Protein AF-A0AAW7BH70-F1 (afdb_monomer_lite)

Secondary structure (DSSP, 8-state):
---HHHHHHHHHHH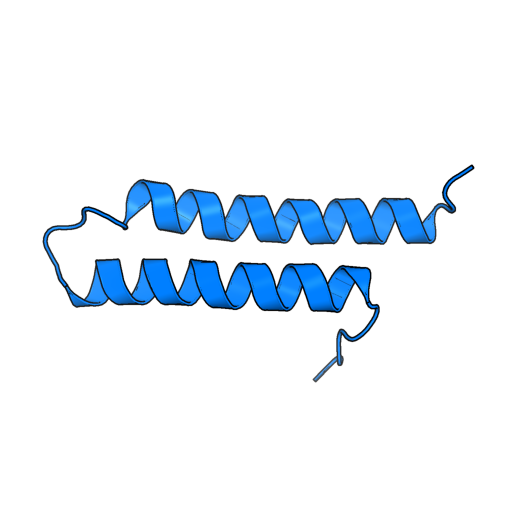HHHHHHHHHHHHHTT-SSHHHHHHHHHHHHHHHHHHHHHHTT-----

Structure (mmCIF, N/CA/C/O backbone):
data_AF-A0AAW7BH70-F1
#
_entry.id   AF-A0AAW7BH70-F1
#
loop_
_atom_site.group_PDB
_atom_site.id
_atom_site.type_symbol
_atom_site.label_atom_id
_atom_site.label_alt_id
_atom_site.label_comp_id
_atom_site.label_asym_id
_atom_site.label_entity_id
_atom_site.label_seq_id
_atom_site.pdbx_PDB_ins_code
_atom_site.Cartn_x
_atom_site.Cartn_y
_atom_site.Cartn_z
_atom_site.occupancy
_atom_site.B_iso_or_equiv
_atom_site.auth_seq_id
_atom_site.auth_comp_id
_atom_site.auth_asym_id
_atom_site.auth_atom_id
_atom_site.pdbx_PDB_model_num
ATOM 1 N N . MET A 1 1 ? -15.910 16.305 16.589 1.00 66.38 1 MET A N 1
ATOM 2 C CA . MET A 1 1 ? -14.544 15.916 17.003 1.00 66.38 1 MET A CA 1
ATOM 3 C C . MET A 1 1 ? -14.343 14.475 16.582 1.00 66.38 1 MET A C 1
ATOM 5 O O . MET A 1 1 ? -15.223 13.682 16.891 1.00 66.38 1 MET A O 1
ATOM 9 N N . ARG A 1 2 ? -13.266 14.157 15.850 1.00 73.00 2 ARG A N 1
ATOM 10 C CA . ARG A 1 2 ? -12.877 12.755 15.630 1.00 73.00 2 ARG A CA 1
ATOM 11 C C . ARG A 1 2 ? -12.490 12.142 16.976 1.00 73.00 2 ARG A C 1
ATOM 13 O O . ARG A 1 2 ? -11.972 12.841 17.845 1.00 73.00 2 ARG A O 1
ATOM 20 N N . SER A 1 3 ? -12.824 10.874 17.173 1.00 90.50 3 SER A N 1
ATOM 21 C CA . SER A 1 3 ? -12.407 10.123 18.358 1.00 90.50 3 SER A CA 1
ATOM 22 C C . SER A 1 3 ? -10.928 9.738 18.262 1.00 90.50 3 SER A C 1
ATOM 24 O O . SER A 1 3 ? -10.405 9.546 17.166 1.00 90.50 3 SER A O 1
ATOM 26 N N . ALA A 1 4 ? -10.267 9.528 19.405 1.00 89.38 4 ALA A N 1
ATOM 27 C CA . ALA A 1 4 ? -8.877 9.058 19.439 1.00 89.38 4 ALA A CA 1
ATOM 28 C C . ALA A 1 4 ? -8.673 7.749 18.644 1.00 89.38 4 ALA A C 1
ATOM 30 O O . ALA A 1 4 ? -7.633 7.537 18.024 1.00 89.38 4 ALA A O 1
ATOM 31 N N . THR A 1 5 ? -9.688 6.880 18.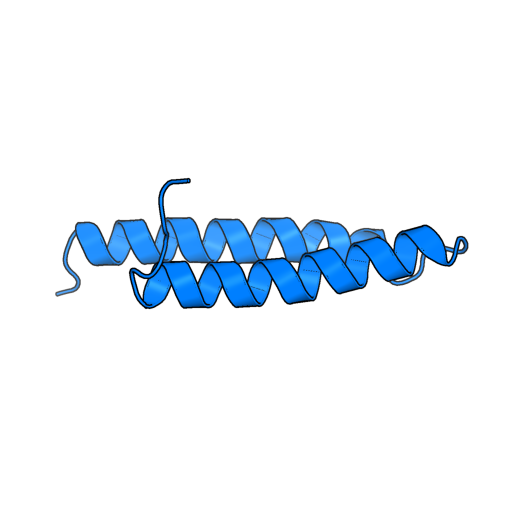617 1.00 88.94 5 THR A N 1
ATOM 32 C CA . THR A 1 5 ? -9.688 5.651 17.813 1.00 88.94 5 THR A CA 1
ATOM 33 C C . THR A 1 5 ? -9.722 5.942 16.314 1.00 88.94 5 THR A C 1
ATOM 35 O O . THR A 1 5 ? -9.010 5.298 15.550 1.00 88.94 5 THR A O 1
ATOM 38 N N . GLU A 1 6 ? -10.525 6.910 15.873 1.00 87.81 6 GLU A N 1
ATOM 39 C CA . GLU A 1 6 ? -10.563 7.317 14.464 1.00 87.81 6 GLU A CA 1
ATOM 40 C C . GLU A 1 6 ? -9.247 7.951 14.023 1.00 87.81 6 GLU A C 1
ATOM 42 O O . GLU A 1 6 ? -8.805 7.689 12.905 1.00 87.81 6 GLU A O 1
ATOM 47 N N . ASP A 1 7 ? -8.599 8.728 14.891 1.00 91.50 7 ASP A N 1
ATOM 48 C CA . ASP A 1 7 ? -7.290 9.319 14.605 1.00 91.50 7 ASP A CA 1
ATOM 49 C C . ASP A 1 7 ? -6.205 8.240 14.462 1.00 91.50 7 ASP A C 1
ATOM 51 O O . ASP A 1 7 ? -5.406 8.281 13.523 1.00 91.50 7 ASP A O 1
ATOM 55 N N . LEU A 1 8 ? -6.223 7.216 15.325 1.00 89.75 8 LEU A N 1
ATOM 56 C CA . LEU A 1 8 ? -5.322 6.065 15.225 1.00 89.75 8 LEU A CA 1
ATOM 57 C C . LEU A 1 8 ? -5.530 5.293 13.911 1.00 89.75 8 LEU A C 1
ATOM 59 O O . LEU A 1 8 ? -4.562 4.981 13.218 1.00 89.75 8 LEU A O 1
ATOM 63 N N . LEU A 1 9 ? -6.783 5.007 13.542 1.00 89.94 9 LEU A N 1
ATOM 64 C CA . LEU A 1 9 ? -7.097 4.302 12.294 1.00 89.94 9 LEU A CA 1
ATOM 65 C C . LEU A 1 9 ? -6.633 5.093 11.068 1.00 89.94 9 LEU A C 1
ATOM 67 O O . LEU A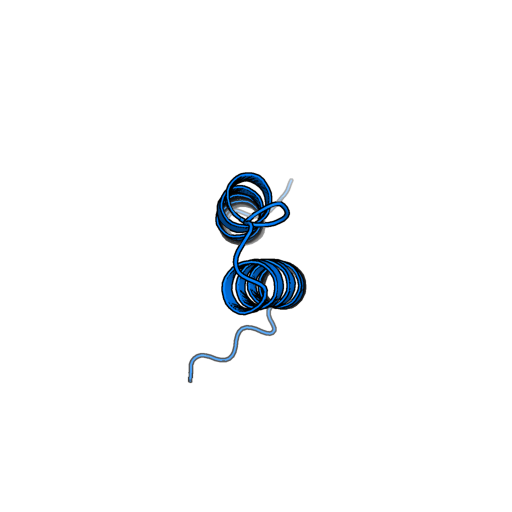 1 9 ? -6.039 4.511 10.162 1.00 89.94 9 LEU A O 1
ATOM 71 N N . HIS A 1 10 ? -6.830 6.415 11.057 1.00 89.44 10 HIS A N 1
ATOM 72 C CA . HIS A 1 10 ? -6.322 7.270 9.982 1.00 89.44 10 HIS A CA 1
ATOM 73 C C . HIS A 1 10 ? -4.793 7.254 9.909 1.00 89.44 10 HIS A C 1
ATOM 75 O O . HIS A 1 10 ? -4.245 7.158 8.813 1.00 89.44 10 HIS A O 1
ATOM 81 N N . MET A 1 11 ? -4.098 7.304 11.048 1.00 92.56 11 MET A N 1
ATOM 82 C CA . MET A 1 11 ? -2.635 7.241 11.085 1.00 92.56 11 MET A CA 1
ATOM 83 C C . MET A 1 11 ? -2.111 5.918 10.510 1.00 92.56 11 MET A C 1
ATOM 85 O O . MET A 1 11 ? -1.203 5.917 9.676 1.00 92.56 11 MET A O 1
ATOM 89 N N . VAL A 1 12 ? -2.712 4.791 10.904 1.00 90.50 12 VAL A N 1
ATOM 90 C CA . VAL A 1 12 ? -2.355 3.460 10.386 1.00 90.50 12 VAL A CA 1
ATOM 91 C C . VAL A 1 12 ? -2.635 3.369 8.884 1.00 90.50 12 VAL A C 1
ATOM 93 O O . VAL A 1 12 ? -1.762 2.951 8.121 1.00 90.50 12 VAL A O 1
ATOM 96 N N . ALA A 1 13 ? -3.812 3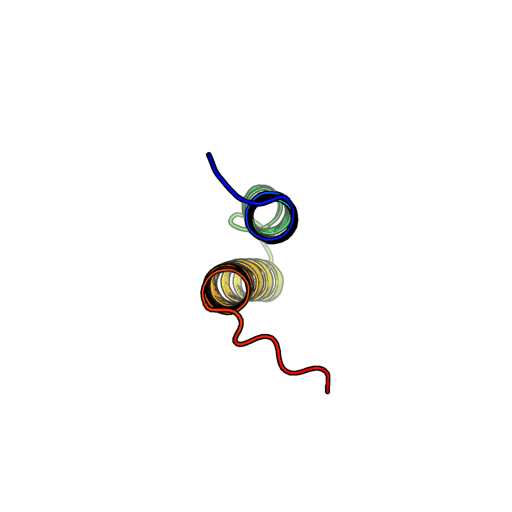.816 8.444 1.00 90.00 13 ALA A N 1
ATOM 97 C CA . ALA A 1 13 ? -4.205 3.819 7.039 1.00 90.00 13 ALA A CA 1
ATOM 98 C C . ALA A 1 13 ? -3.242 4.670 6.182 1.00 90.00 13 ALA A C 1
ATOM 100 O O . ALA A 1 13 ? -2.760 4.218 5.141 1.00 90.00 13 ALA A O 1
ATOM 101 N N . GLN A 1 14 ? -2.864 5.864 6.650 1.00 90.94 14 GLN A N 1
ATOM 102 C CA . GLN A 1 14 ? -1.862 6.708 5.988 1.00 90.94 14 GLN A CA 1
ATOM 103 C C . GLN A 1 14 ? -0.476 6.053 5.941 1.00 90.94 14 GLN A C 1
ATOM 105 O O . GLN A 1 14 ? 0.217 6.148 4.925 1.00 90.94 14 GLN A O 1
ATOM 110 N N . GLY A 1 15 ? -0.074 5.355 7.006 1.00 90.25 15 GLY A N 1
ATOM 111 C CA . GLY A 1 15 ? 1.164 4.577 7.036 1.00 90.25 15 GLY A CA 1
ATOM 112 C C . GLY A 1 15 ? 1.198 3.491 5.956 1.00 90.25 15 GLY A C 1
ATOM 113 O O . GLY A 1 15 ? 2.200 3.356 5.249 1.00 90.25 15 GLY A O 1
ATOM 114 N N . MET A 1 16 ? 0.083 2.776 5.765 1.00 88.56 16 MET A N 1
ATOM 115 C CA . MET A 1 16 ? -0.063 1.784 4.695 1.00 88.56 16 MET A CA 1
ATOM 116 C C . MET A 1 16 ? 0.053 2.424 3.311 1.00 88.56 16 MET A C 1
ATOM 118 O O . MET A 1 16 ? 0.800 1.909 2.475 1.00 88.56 16 MET A O 1
ATOM 122 N N . LEU A 1 17 ? -0.612 3.568 3.086 1.00 89.81 17 LEU A N 1
ATOM 123 C CA . LEU A 1 17 ? -0.502 4.307 1.824 1.00 89.81 17 LEU A CA 1
ATOM 124 C C . LEU A 1 17 ? 0.940 4.706 1.516 1.00 89.81 17 LEU A C 1
ATOM 126 O O . LEU A 1 17 ? 1.439 4.468 0.416 1.00 89.81 17 LEU A O 1
ATOM 130 N N . ARG A 1 18 ? 1.628 5.273 2.508 1.00 91.31 18 ARG A N 1
ATOM 131 C CA . ARG A 1 18 ? 3.018 5.707 2.368 1.00 91.31 18 ARG A CA 1
ATOM 132 C C . ARG A 1 18 ? 3.947 4.538 2.045 1.00 91.31 18 ARG A C 1
ATOM 134 O O . ARG A 1 18 ? 4.819 4.677 1.192 1.00 91.31 18 ARG A O 1
ATOM 141 N N . SER A 1 19 ? 3.761 3.398 2.710 1.00 88.25 19 SER A N 1
ATOM 142 C CA . SER A 1 19 ? 4.602 2.215 2.518 1.00 88.25 19 SE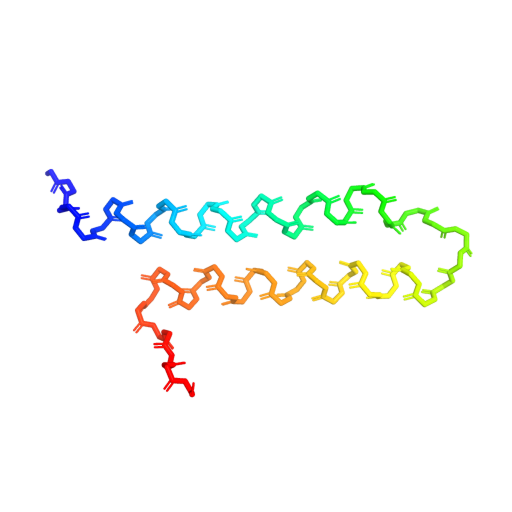R A CA 1
ATOM 143 C C . SER A 1 19 ? 4.508 1.672 1.091 1.00 88.25 19 SER A C 1
ATOM 145 O O . SER A 1 19 ? 5.536 1.569 0.418 1.00 88.25 19 SER A O 1
ATOM 147 N N . TRP A 1 20 ? 3.296 1.401 0.586 1.00 89.06 20 TRP A N 1
ATOM 148 C CA . TRP A 1 20 ? 3.164 0.875 -0.775 1.00 89.06 20 TRP A CA 1
ATOM 149 C C . TRP A 1 20 ? 3.567 1.909 -1.831 1.00 89.06 20 TRP A C 1
ATOM 151 O O . TRP A 1 20 ? 4.151 1.530 -2.849 1.00 89.06 20 TRP A O 1
ATOM 161 N N . TYR A 1 21 ? 3.294 3.202 -1.599 1.00 90.62 21 TYR A N 1
ATOM 162 C CA . TYR A 1 21 ? 3.631 4.268 -2.545 1.00 90.62 21 TYR A CA 1
ATOM 163 C C . TYR A 1 21 ? 5.141 4.356 -2.771 1.00 90.62 21 TYR A C 1
ATOM 165 O O . TYR A 1 21 ? 5.574 4.390 -3.919 1.00 90.62 21 TYR A O 1
ATOM 173 N N . ILE A 1 22 ? 5.946 4.293 -1.703 1.00 92.19 22 ILE A N 1
ATOM 174 C CA . ILE A 1 22 ? 7.414 4.293 -1.802 1.00 92.19 22 ILE A CA 1
ATOM 175 C C . ILE A 1 22 ? 7.911 3.098 -2.627 1.00 92.19 22 ILE A C 1
ATOM 177 O O . ILE A 1 22 ? 8.793 3.248 -3.473 1.00 92.19 22 ILE A O 1
ATOM 181 N N . THR A 1 23 ? 7.351 1.904 -2.408 1.00 90.06 23 THR A N 1
ATOM 182 C CA . THR A 1 23 ? 7.700 0.717 -3.203 1.00 90.06 23 THR A CA 1
ATOM 183 C C . THR A 1 23 ? 7.345 0.910 -4.674 1.00 90.06 23 THR A C 1
ATOM 185 O O . THR A 1 23 ? 8.155 0.608 -5.548 1.00 90.06 23 THR A O 1
ATOM 188 N N . TRP A 1 24 ? 6.153 1.432 -4.964 1.00 91.00 24 TRP A N 1
ATOM 189 C CA . TRP A 1 24 ? 5.723 1.682 -6.335 1.00 91.00 24 TRP A CA 1
ATOM 190 C C . TRP A 1 24 ? 6.600 2.730 -7.029 1.00 91.00 24 TRP A C 1
ATOM 192 O O . TRP A 1 24 ? 7.112 2.468 -8.116 1.00 91.00 24 TRP A O 1
ATOM 202 N N . GLU A 1 25 ? 6.848 3.871 -6.388 1.00 93.06 25 GLU A N 1
ATOM 203 C CA . GLU A 1 25 ? 7.677 4.955 -6.923 1.00 93.06 25 GLU A CA 1
ATOM 204 C C . GLU A 1 25 ? 9.069 4.449 -7.321 1.00 93.06 25 GLU A C 1
ATOM 206 O O . GLU A 1 25 ? 9.530 4.715 -8.429 1.00 93.06 25 GLU A O 1
ATOM 211 N N . ARG A 1 26 ? 9.693 3.620 -6.475 1.00 93.81 26 ARG A N 1
ATOM 212 C CA . ARG A 1 26 ? 11.030 3.060 -6.728 1.00 93.81 26 ARG A CA 1
ATOM 213 C C . ARG A 1 26 ? 11.068 2.001 -7.827 1.00 93.81 26 ARG A C 1
ATOM 215 O O . ARG A 1 26 ? 12.081 1.877 -8.506 1.00 93.81 26 ARG A O 1
ATOM 222 N N . CYS A 1 27 ? 10.005 1.214 -7.984 1.00 95.19 27 CYS A N 1
ATOM 223 C CA . CYS A 1 27 ? 10.067 -0.046 -8.730 1.00 95.19 27 CYS A CA 1
ATOM 224 C C . CYS A 1 27 ? 9.161 -0.108 -9.970 1.00 95.19 27 CYS A C 1
ATOM 226 O O . CYS A 1 27 ? 9.280 -1.046 -10.757 1.00 95.19 27 CYS A O 1
ATOM 228 N N . HIS A 1 28 ? 8.257 0.854 -10.183 1.00 93.31 28 HIS A N 1
ATOM 229 C CA . HIS A 1 28 ? 7.296 0.804 -11.295 1.00 93.31 28 HIS A CA 1
ATOM 230 C C . HIS A 1 28 ? 7.956 0.829 -12.683 1.00 93.31 28 HIS A C 1
ATOM 232 O O . HIS A 1 28 ? 7.436 0.204 -13.605 1.00 93.31 28 HIS A O 1
ATOM 238 N N . ASN A 1 29 ? 9.110 1.490 -12.814 1.00 94.12 29 ASN A N 1
ATOM 239 C CA . ASN A 1 29 ? 9.890 1.581 -14.053 1.00 94.12 29 ASN A CA 1
ATOM 240 C C . ASN A 1 29 ? 11.150 0.703 -14.037 1.00 94.12 29 ASN A C 1
ATOM 242 O O . ASN A 1 29 ? 12.058 0.902 -14.845 1.00 94.12 29 ASN A O 1
ATOM 246 N N . ASP A 1 30 ? 11.224 -0.272 -13.130 1.00 96.69 30 ASP A N 1
ATOM 247 C CA . ASP A 1 30 ? 12.349 -1.202 -13.092 1.00 96.69 30 ASP A CA 1
ATOM 248 C C . ASP A 1 30 ? 12.462 -1.974 -14.417 1.00 96.69 30 ASP A C 1
ATOM 250 O O . ASP A 1 30 ? 11.455 -2.331 -15.036 1.00 96.69 30 ASP A O 1
ATOM 254 N N . ARG A 1 31 ? 13.685 -2.257 -14.873 1.00 96.62 31 ARG A N 1
ATOM 255 C CA . ARG A 1 31 ? 13.920 -3.000 -16.122 1.00 96.62 31 ARG A CA 1
ATOM 256 C C . ARG A 1 31 ? 13.424 -4.446 -16.023 1.00 96.62 31 ARG A C 1
ATOM 258 O O . ARG A 1 31 ? 12.966 -5.004 -17.021 1.00 96.62 31 ARG A O 1
ATOM 265 N N . HIS A 1 32 ? 13.439 -5.030 -14.828 1.00 96.81 32 HIS A N 1
ATOM 266 C CA . HIS A 1 32 ? 13.062 -6.409 -14.558 1.00 96.81 32 HIS A CA 1
ATOM 267 C C . HIS A 1 32 ? 11.531 -6.559 -14.384 1.00 96.81 32 HIS A C 1
ATOM 269 O O . HIS A 1 32 ? 10.955 -6.042 -13.421 1.00 96.81 32 HIS A O 1
ATOM 275 N N . PRO A 1 33 ? 10.824 -7.291 -15.272 1.00 96.31 33 PRO A N 1
ATOM 276 C CA . PRO A 1 33 ? 9.359 -7.378 -15.229 1.00 96.31 33 PRO A CA 1
ATOM 277 C C . PRO A 1 33 ? 8.767 -7.910 -13.909 1.00 96.31 33 PRO A C 1
ATOM 279 O O . PRO A 1 33 ? 7.773 -7.345 -13.444 1.00 96.31 33 PRO A O 1
ATOM 282 N N . PRO A 1 34 ? 9.359 -8.926 -13.248 1.00 96.81 34 PRO A N 1
ATOM 283 C CA . PRO A 1 34 ? 8.918 -9.355 -11.920 1.00 96.81 34 PRO A CA 1
ATOM 284 C C . PRO A 1 34 ? 8.919 -8.253 -10.853 1.00 96.81 34 PRO A C 1
ATOM 286 O O . PRO A 1 34 ? 8.018 -8.231 -10.017 1.00 96.81 34 PRO A O 1
ATOM 289 N N . VAL A 1 35 ? 9.870 -7.312 -10.898 1.00 93.88 35 VAL A N 1
ATOM 290 C CA . VAL A 1 35 ? 9.953 -6.207 -9.927 1.00 93.88 35 VAL A CA 1
ATOM 291 C C . VAL A 1 35 ? 8.796 -5.230 -10.134 1.00 93.88 35 VAL A C 1
ATOM 293 O O . VAL A 1 35 ? 8.091 -4.899 -9.181 1.00 93.88 35 VAL A O 1
ATOM 296 N N . ARG A 1 36 ? 8.508 -4.858 -11.388 1.00 95.19 36 ARG A N 1
ATOM 297 C CA . ARG A 1 36 ? 7.339 -4.022 -11.720 1.00 95.19 36 ARG A CA 1
ATOM 298 C C . ARG A 1 36 ? 6.026 -4.681 -11.296 1.00 95.19 36 ARG A C 1
ATOM 300 O O . ARG A 1 36 ? 5.144 -4.022 -10.747 1.00 95.19 36 ARG A O 1
ATOM 307 N N . ARG A 1 37 ? 5.900 -5.996 -11.517 1.00 94.38 37 ARG A N 1
ATOM 308 C CA . ARG A 1 37 ? 4.723 -6.769 -11.094 1.00 94.38 37 ARG A CA 1
ATOM 309 C C . ARG A 1 37 ? 4.566 -6.751 -9.574 1.00 94.38 37 ARG A C 1
ATOM 311 O O . ARG A 1 37 ? 3.463 -6.505 -9.095 1.00 94.38 37 ARG A O 1
ATOM 318 N N . ALA A 1 38 ? 5.646 -6.976 -8.827 1.00 92.06 38 ALA A N 1
ATOM 319 C CA . ALA A 1 38 ? 5.624 -6.918 -7.367 1.00 92.06 38 ALA A CA 1
ATOM 320 C C . ALA A 1 38 ? 5.218 -5.523 -6.863 1.00 92.06 38 ALA A C 1
ATOM 322 O O . ALA A 1 38 ? 4.373 -5.415 -5.978 1.00 92.06 38 ALA A O 1
ATOM 323 N N . ALA A 1 39 ? 5.735 -4.460 -7.482 1.00 92.44 39 ALA A N 1
ATOM 324 C CA . ALA A 1 39 ? 5.376 -3.079 -7.165 1.00 92.44 39 ALA A CA 1
ATOM 325 C C . ALA A 1 39 ? 3.883 -2.781 -7.400 1.00 92.44 39 ALA A C 1
ATOM 327 O O . ALA A 1 39 ? 3.235 -2.132 -6.577 1.00 92.44 39 ALA A O 1
ATOM 328 N N . LEU A 1 40 ? 3.312 -3.292 -8.496 1.00 91.81 40 LEU A N 1
ATOM 329 C CA . LEU A 1 40 ? 1.882 -3.165 -8.784 1.00 91.81 40 LEU A CA 1
ATOM 330 C C . LEU A 1 40 ? 1.022 -3.933 -7.769 1.00 91.81 40 LEU A C 1
ATOM 332 O O . LEU A 1 40 ? 0.008 -3.416 -7.304 1.00 91.81 40 LEU A O 1
ATOM 336 N N . MET A 1 41 ? 1.442 -5.144 -7.395 1.00 91.62 41 MET A N 1
ATOM 337 C CA . MET A 1 41 ? 0.757 -5.949 -6.380 1.00 91.62 41 MET A CA 1
ATOM 338 C C . MET A 1 41 ? 0.823 -5.297 -4.997 1.00 91.62 41 MET A C 1
ATOM 340 O O . MET A 1 41 ? -0.186 -5.267 -4.298 1.00 91.62 41 MET A O 1
ATOM 344 N N . ALA A 1 42 ? 1.966 -4.717 -4.623 1.00 89.50 42 ALA A N 1
ATOM 345 C CA . ALA A 1 42 ? 2.113 -3.975 -3.374 1.00 89.50 42 ALA A CA 1
ATOM 346 C C . ALA A 1 42 ? 1.168 -2.766 -3.331 1.00 89.50 42 ALA A C 1
ATOM 348 O O . ALA A 1 42 ? 0.505 -2.545 -2.321 1.00 89.50 42 ALA A O 1
ATOM 349 N N . LYS A 1 43 ? 1.037 -2.034 -4.447 1.00 91.06 43 LYS A N 1
ATOM 350 C CA . LYS A 1 43 ? 0.067 -0.940 -4.594 1.00 91.06 43 LYS A CA 1
ATOM 351 C C . LYS A 1 43 ? -1.374 -1.413 -4.407 1.00 91.06 43 LYS A C 1
ATOM 353 O O . LYS A 1 43 ? -2.094 -0.859 -3.581 1.00 91.06 43 LYS A O 1
ATOM 358 N N . ALA A 1 44 ? -1.794 -2.434 -5.153 1.00 90.50 44 ALA A N 1
ATOM 359 C CA . ALA A 1 44 ? -3.156 -2.960 -5.062 1.00 90.50 44 ALA A CA 1
ATOM 360 C C . ALA A 1 44 ? -3.463 -3.497 -3.654 1.00 90.50 44 ALA A C 1
ATOM 362 O O . ALA A 1 44 ? -4.487 -3.157 -3.066 1.00 90.50 44 ALA A O 1
ATOM 363 N N . GLY A 1 45 ? -2.540 -4.275 -3.080 1.00 89.62 45 GLY A N 1
ATOM 364 C CA . GLY A 1 45 ? -2.653 -4.789 -1.719 1.00 89.62 45 GLY A CA 1
ATOM 365 C C . GLY A 1 45 ? -2.718 -3.673 -0.680 1.00 89.62 45 GLY A C 1
ATOM 366 O O . GLY A 1 45 ? -3.572 -3.720 0.200 1.00 89.62 45 GLY A O 1
ATOM 367 N N . GLY A 1 46 ? -1.873 -2.650 -0.798 1.00 89.69 46 GLY A N 1
ATOM 368 C CA . GLY A 1 46 ? -1.845 -1.514 0.118 1.00 89.69 46 GLY A CA 1
ATOM 369 C C . GLY A 1 46 ? -3.139 -0.697 0.120 1.00 89.69 46 GLY A C 1
ATOM 370 O O . GLY A 1 46 ? -3.591 -0.305 1.192 1.00 89.69 46 GLY A O 1
ATOM 371 N N . LEU A 1 47 ? -3.776 -0.505 -1.042 1.00 89.62 47 LEU A N 1
ATOM 372 C CA . LEU A 1 47 ? -5.095 0.137 -1.141 1.00 89.62 47 LEU A CA 1
ATOM 373 C C . LEU A 1 47 ? -6.192 -0.701 -0.471 1.00 89.62 47 LEU A C 1
ATOM 375 O O . LEU A 1 47 ? -6.960 -0.180 0.330 1.00 89.62 47 LEU A O 1
ATOM 379 N N . VAL A 1 48 ? -6.212 -2.015 -0.712 1.00 90.88 48 VAL A N 1
ATOM 380 C CA . VAL A 1 48 ? -7.175 -2.915 -0.0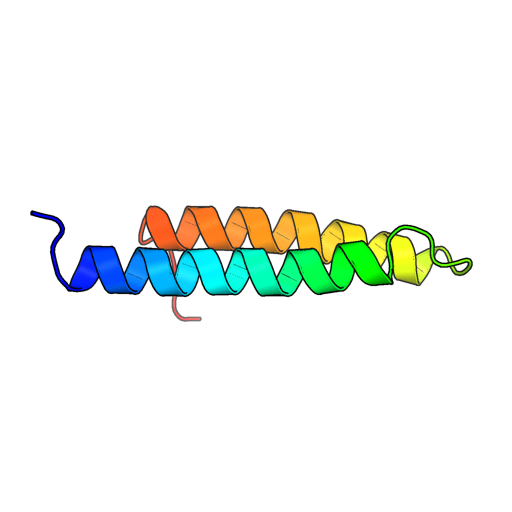55 1.00 90.88 48 VAL A CA 1
ATOM 381 C C . VAL A 1 48 ? -6.998 -2.909 1.468 1.00 90.88 48 VAL A C 1
ATOM 383 O O . VAL A 1 48 ? -7.982 -2.887 2.202 1.00 90.88 48 VAL A O 1
ATOM 386 N N . HIS A 1 49 ? -5.759 -2.927 1.967 1.00 88.06 49 HIS A N 1
ATOM 387 C CA . HIS A 1 49 ? -5.504 -2.891 3.410 1.00 88.06 49 HIS A CA 1
ATOM 388 C C . HIS A 1 49 ? -5.863 -1.536 4.027 1.00 88.06 49 HIS A C 1
ATOM 390 O O . HIS A 1 49 ? -6.446 -1.517 5.107 1.00 88.06 49 HIS A O 1
ATOM 396 N N . HIS A 1 50 ? -5.576 -0.428 3.336 1.00 91.00 50 HIS A N 1
ATOM 397 C CA . HIS A 1 50 ? -6.011 0.910 3.736 1.00 91.00 50 HIS A CA 1
ATOM 398 C C . HIS A 1 50 ? -7.529 0.956 3.958 1.00 91.00 50 HIS A C 1
ATOM 400 O O . HIS A 1 50 ? -7.981 1.333 5.040 1.00 91.00 50 HIS A O 1
ATOM 406 N N . ASP A 1 51 ? -8.306 0.497 2.976 1.00 90.31 51 ASP A N 1
ATOM 407 C CA . ASP A 1 51 ? -9.768 0.533 3.053 1.00 90.31 51 ASP A CA 1
ATOM 408 C C . ASP A 1 51 ? -10.289 -0.382 4.166 1.00 90.31 51 ASP A C 1
ATOM 410 O O . ASP A 1 51 ? -11.151 0.015 4.948 1.00 90.31 51 ASP A O 1
ATOM 414 N N . ARG A 1 52 ? -9.696 -1.573 4.327 1.00 90.06 52 ARG A N 1
ATOM 415 C CA . ARG A 1 52 ? -10.025 -2.480 5.438 1.00 90.06 52 ARG A CA 1
ATOM 416 C C . ARG A 1 52 ? -9.751 -1.866 6.808 1.00 90.06 52 ARG A C 1
ATOM 418 O O . ARG A 1 52 ? -10.537 -2.089 7.724 1.00 90.06 52 ARG A O 1
ATOM 425 N N . VAL A 1 53 ? -8.663 -1.109 6.979 1.00 89.25 53 VAL A N 1
ATOM 426 C CA . VAL A 1 53 ? -8.371 -0.406 8.243 1.00 89.25 53 VAL A CA 1
ATOM 427 C C . VAL A 1 53 ? -9.445 0.635 8.532 1.00 89.25 53 VAL A C 1
ATOM 429 O O . VAL A 1 53 ? -9.989 0.652 9.636 1.00 89.25 53 VAL A O 1
ATOM 432 N N . LEU A 1 54 ? -9.792 1.464 7.546 1.00 87.88 54 LEU A N 1
ATOM 433 C CA . LEU A 1 54 ? -10.823 2.488 7.718 1.00 87.88 54 LEU A CA 1
ATOM 434 C C . LEU A 1 54 ? -12.209 1.882 7.986 1.00 87.88 54 LEU A C 1
ATOM 436 O O . LEU A 1 54 ? -12.947 2.403 8.822 1.00 87.88 54 LEU A O 1
ATOM 440 N N . ASN A 1 55 ? -12.520 0.740 7.368 1.00 89.06 55 ASN A N 1
ATOM 441 C CA . ASN A 1 55 ? -13.768 0.001 7.577 1.00 89.06 55 ASN A CA 1
ATOM 442 C C . ASN A 1 55 ? -13.756 -0.908 8.818 1.00 89.06 55 ASN A C 1
ATOM 444 O O . ASN A 1 55 ? -14.761 -1.552 9.112 1.00 89.06 55 ASN A O 1
ATOM 448 N N . ARG A 1 56 ? -12.647 -0.960 9.572 1.00 86.31 56 ARG A N 1
ATOM 449 C CA . ARG A 1 56 ? -12.470 -1.831 10.754 1.00 86.31 56 ARG A CA 1
ATOM 450 C C . ARG A 1 56 ? -12.616 -3.330 10.440 1.00 86.31 56 ARG A C 1
ATOM 452 O O . ARG A 1 56 ? -13.028 -4.118 11.284 1.00 86.31 56 ARG A O 1
ATOM 459 N N . GLU A 1 57 ? -12.229 -3.733 9.234 1.00 84.25 57 GLU A N 1
ATOM 460 C CA . GLU A 1 57 ? -12.285 -5.110 8.721 1.00 84.25 57 GLU A CA 1
ATOM 461 C C . GLU A 1 57 ? -10.970 -5.886 8.922 1.00 84.25 57 GLU A C 1
ATOM 463 O O . GLU A 1 57 ? -10.792 -6.981 8.379 1.00 84.25 57 GLU A O 1
ATOM 468 N N . VAL A 1 58 ? -10.013 -5.326 9.669 1.00 69.69 58 VAL A N 1
ATOM 469 C CA . VAL A 1 58 ? -8.715 -5.964 9.921 1.00 69.69 58 VAL A CA 1
ATOM 470 C C . VAL A 1 58 ? -8.933 -7.218 10.766 1.00 69.69 58 VAL A C 1
ATOM 472 O O . VAL A 1 58 ? -9.114 -7.153 11.979 1.00 69.69 58 VAL A O 1
ATOM 475 N N . ARG A 1 59 ? -8.925 -8.384 10.116 1.00 57.38 59 ARG A N 1
ATOM 476 C CA . ARG A 1 59 ? -8.897 -9.671 10.808 1.00 57.38 59 ARG A CA 1
ATOM 477 C C . ARG A 1 59 ? -7.474 -9.910 11.300 1.00 57.38 59 ARG A C 1
ATOM 479 O O . ARG A 1 59 ? -6.564 -10.040 10.485 1.00 57.38 59 ARG A O 1
ATOM 486 N N . HIS A 1 60 ? -7.293 -9.960 12.617 1.00 48.47 60 HIS A N 1
ATOM 487 C CA . HIS A 1 60 ? -6.109 -10.571 13.211 1.00 48.47 60 HIS A CA 1
ATOM 488 C C . HIS A 1 60 ? -6.151 -12.061 12.851 1.00 48.47 60 HIS A C 1
ATOM 490 O O . HIS A 1 60 ? -7.007 -12.789 13.353 1.00 48.47 60 HIS A O 1
ATOM 496 N N . GLY A 1 61 ? -5.331 -12.456 11.878 1.00 43.12 61 GLY A N 1
ATOM 497 C CA . GLY A 1 61 ? -5.033 -13.855 11.577 1.00 43.12 61 GLY A CA 1
ATOM 498 C C . GLY A 1 61 ? -3.890 -14.340 12.446 1.00 43.12 61 GLY A C 1
ATOM 499 O O . GLY A 1 61 ? -2.974 -13.520 12.685 1.00 43.12 61 GLY A O 1
#

Radius of gyration: 13.88 Å; chains: 1; bounding box: 28×30×36 Å

pLDDT: mean 88.06, std 10.31, range [43.12, 96.81]

Sequence (61 aa):
MRSATEDLLHMVAQGMLRSWYITWERCHNDRHPPVRRAALMAKAGGLVHHDRVLNREVRHG

Foldseek 3Di:
DDDPLLVVLLVVLVVLQVVLVVQLVVQCPPPDPVSNVVSVVSNVVSVVVSVCSNVVVDDPD